Protein AF-A0A174QFP5-F1 (afdb_monomer)

Sequence (167 aa):
MKHHKTDDQLIEIKEFAMKLRDKQFWLYEAVVIICSAISMVILWANHLFHRLFLIYLGAAFCSLFFIGGIMAWKLYKGNQWWKLAGYMLLVTTVILVIVLFGFLWDWHDIGGRPANLPPDVGTYITNNELVGILILLWVIVAPILSCVISYITKLIIIYHVGEKARH

pLDDT: mean 78.66, std 10.54, range [42.66, 93.44]

Solvent-accessible surface area (backbone atoms only — not comparable to full-atom values): 9436 Å² total; per-residue (Å²): 120,71,65,63,58,53,54,52,52,50,49,52,52,50,52,53,54,48,58,52,51,51,53,52,49,57,50,45,52,50,50,50,52,51,53,38,49,50,51,50,49,54,56,62,71,63,65,86,52,83,46,70,69,54,52,57,47,53,50,51,54,38,52,42,48,49,56,18,39,56,53,23,53,74,72,48,88,75,90,55,39,72,57,48,18,49,38,24,42,51,45,29,48,53,53,48,50,52,51,39,61,72,71,49,44,59,91,80,71,81,82,81,71,81,91,78,72,59,90,86,58,70,90,85,73,52,50,55,57,47,48,52,53,52,51,54,53,41,69,60,50,42,59,55,51,25,46,50,54,25,46,51,48,49,53,52,52,53,50,56,53,55,52,64,73,76,109

Mean predicted aligned error: 10.24 Å

Structure (mmCIF, N/CA/C/O backbone):
data_AF-A0A174QFP5-F1
#
_entry.id   AF-A0A174QFP5-F1
#
loop_
_atom_site.group_PDB
_atom_site.id
_atom_site.type_symbol
_atom_site.label_atom_id
_atom_site.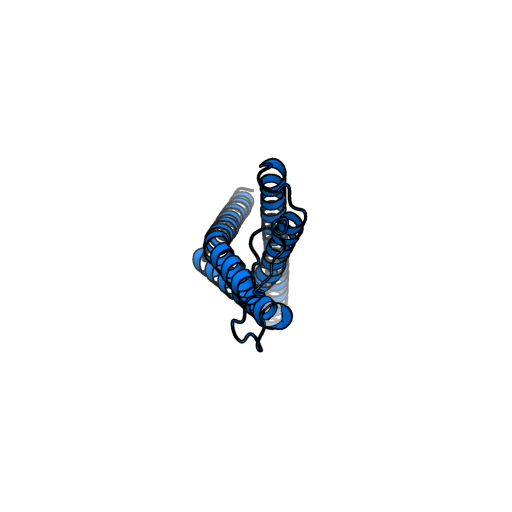label_alt_id
_atom_site.label_comp_id
_atom_site.label_asym_id
_atom_site.label_entity_id
_atom_site.label_seq_id
_atom_site.pdbx_PDB_ins_code
_atom_site.Cartn_x
_atom_site.Cartn_y
_atom_site.Cartn_z
_atom_site.occupancy
_atom_site.B_iso_or_equiv
_atom_site.auth_seq_id
_atom_site.auth_comp_id
_atom_site.auth_asym_id
_atom_site.auth_atom_id
_atom_site.pdbx_PDB_model_num
ATOM 1 N N . MET A 1 1 ? -48.391 8.367 17.068 1.00 58.12 1 MET A N 1
ATOM 2 C CA . MET A 1 1 ? -47.452 8.790 18.135 1.00 58.12 1 MET A CA 1
ATOM 3 C C . MET A 1 1 ? -46.316 7.789 18.401 1.00 58.12 1 MET A C 1
ATOM 5 O O . MET A 1 1 ? -45.219 8.230 18.698 1.00 58.12 1 MET A O 1
ATOM 9 N N . LYS A 1 2 ? -46.518 6.464 18.248 1.00 54.84 2 LYS A N 1
ATOM 10 C CA . LYS A 1 2 ? -45.443 5.454 18.403 1.00 54.84 2 LYS A CA 1
ATOM 11 C C . LYS A 1 2 ? -44.385 5.469 17.282 1.00 54.84 2 LYS A C 1
ATOM 13 O O . LYS A 1 2 ? -43.224 5.245 17.578 1.00 54.84 2 LYS A O 1
ATOM 18 N N . HIS A 1 3 ? -44.782 5.782 16.042 1.00 56.38 3 HIS A N 1
ATOM 19 C CA . HIS A 1 3 ? -43.893 5.786 14.866 1.00 56.38 3 HIS A CA 1
ATOM 20 C C . HIS A 1 3 ? -42.782 6.850 14.963 1.00 56.38 3 HIS A C 1
ATOM 22 O O . HIS A 1 3 ? -41.613 6.536 14.791 1.00 56.38 3 HIS A O 1
ATOM 28 N N . HIS A 1 4 ? -43.132 8.072 15.383 1.00 60.62 4 HIS A N 1
ATOM 29 C CA . HIS A 1 4 ? -42.191 9.197 15.478 1.00 60.62 4 HIS A CA 1
ATOM 30 C C . HIS A 1 4 ? -41.064 8.964 16.503 1.00 60.62 4 HIS A C 1
ATOM 32 O O . HIS A 1 4 ? -39.914 9.300 16.245 1.00 60.62 4 HIS A O 1
ATOM 38 N N . LYS A 1 5 ? -41.372 8.309 17.634 1.00 61.34 5 LYS A N 1
ATOM 39 C CA . LYS A 1 5 ? -40.382 7.991 18.677 1.00 61.34 5 LYS A CA 1
ATOM 40 C C . LYS A 1 5 ? -39.356 6.952 18.212 1.00 61.34 5 LYS A C 1
ATOM 42 O O . LYS A 1 5 ? -38.234 6.938 18.704 1.00 61.34 5 LYS A O 1
ATOM 47 N N . THR A 1 6 ? -39.734 6.063 17.295 1.00 70.44 6 THR A N 1
ATOM 48 C CA . THR A 1 6 ? -38.821 5.064 16.725 1.00 70.44 6 THR A CA 1
ATOM 49 C C . THR A 1 6 ? -37.881 5.697 15.702 1.00 70.44 6 THR A C 1
ATOM 51 O O . THR A 1 6 ? -36.709 5.333 15.663 1.00 70.44 6 THR A O 1
ATOM 54 N N . ASP A 1 7 ? -38.367 6.678 14.940 1.00 77.19 7 ASP A N 1
ATOM 55 C CA . ASP A 1 7 ? -37.573 7.410 13.951 1.00 77.19 7 ASP A CA 1
ATOM 56 C C . ASP A 1 7 ? -36.505 8.296 14.622 1.00 77.19 7 ASP A C 1
ATOM 58 O O . ASP A 1 7 ? -35.345 8.257 14.215 1.00 77.19 7 ASP A O 1
ATOM 62 N N . ASP A 1 8 ? -36.838 8.983 15.720 1.00 80.94 8 ASP A N 1
ATOM 63 C CA . ASP A 1 8 ? -35.875 9.807 16.472 1.00 80.94 8 ASP A CA 1
ATOM 64 C C . ASP A 1 8 ? -34.772 8.960 17.128 1.00 80.94 8 ASP A C 1
ATOM 66 O O . ASP A 1 8 ? -33.586 9.272 17.026 1.00 80.94 8 ASP A O 1
ATOM 70 N N . GLN A 1 9 ? -35.136 7.825 17.736 1.00 80.94 9 GLN A N 1
ATOM 71 C CA . GLN A 1 9 ? -34.161 6.884 18.304 1.00 80.94 9 GLN A CA 1
ATOM 72 C C . GLN A 1 9 ? -33.271 6.262 17.218 1.00 80.94 9 GLN A C 1
ATOM 74 O O . GLN A 1 9 ? -32.078 6.045 17.430 1.00 80.94 9 GLN A O 1
ATOM 79 N N . LEU A 1 10 ? -33.821 5.999 16.028 1.00 80.88 10 LEU A N 1
ATOM 80 C CA . LEU A 1 10 ? -33.048 5.515 14.887 1.00 80.88 10 LEU A CA 1
ATOM 81 C C . LEU A 1 10 ? -32.056 6.576 14.386 1.00 80.88 10 LEU A C 1
ATOM 83 O O . LEU A 1 10 ? -30.940 6.223 13.996 1.00 80.88 10 LEU A O 1
ATOM 87 N N . ILE A 1 11 ? -32.444 7.854 14.391 1.00 85.00 11 ILE A N 1
ATOM 88 C CA . ILE A 1 11 ? -31.575 8.978 14.021 1.00 85.00 11 ILE A CA 1
ATOM 89 C C . ILE A 1 11 ? -30.424 9.111 15.024 1.00 85.00 11 ILE A C 1
ATOM 91 O O . ILE A 1 11 ? -29.270 9.117 14.597 1.00 85.00 11 ILE A O 1
ATOM 95 N N . GLU A 1 12 ? -30.702 9.102 16.330 1.00 82.88 12 GLU A N 1
ATOM 96 C CA . GLU A 1 12 ? -29.665 9.169 17.372 1.00 82.88 12 GLU A CA 1
ATOM 97 C C . GLU A 1 12 ? -28.679 7.994 17.288 1.00 82.88 12 GLU A C 1
ATOM 99 O O . GLU A 1 12 ? -27.462 8.188 17.343 1.00 82.88 12 GLU A O 1
ATOM 104 N N . ILE A 1 13 ? -29.176 6.768 17.078 1.00 81.19 13 ILE A N 1
ATOM 105 C CA . ILE A 1 13 ? -28.326 5.579 16.910 1.00 81.19 13 ILE A CA 1
ATOM 106 C C . ILE A 1 13 ? -27.445 5.712 15.663 1.00 81.19 13 ILE A C 1
ATOM 108 O O . ILE A 1 13 ? -26.255 5.385 15.706 1.00 81.19 13 ILE A O 1
ATOM 112 N N . LYS A 1 14 ? -27.999 6.198 14.545 1.00 83.50 14 LYS A N 1
ATOM 113 C CA . LYS A 1 14 ? -27.234 6.427 13.311 1.00 83.50 14 LYS A CA 1
ATOM 114 C C . LYS A 1 14 ? -26.169 7.499 13.499 1.00 83.50 14 LYS A C 1
ATOM 116 O O . LYS A 1 14 ? -25.045 7.305 13.039 1.00 83.50 14 LYS A O 1
ATOM 121 N N . GLU A 1 15 ? -26.492 8.592 14.180 1.00 82.69 15 GLU A N 1
ATOM 122 C CA . GLU A 1 15 ? -25.552 9.677 14.454 1.00 82.69 15 GLU A CA 1
ATOM 123 C C . GLU A 1 15 ? -24.414 9.209 15.371 1.00 82.69 15 GLU A C 1
ATOM 125 O O . GLU A 1 15 ? -23.236 9.456 15.096 1.00 82.69 15 GLU A O 1
ATOM 130 N N . PHE A 1 16 ? -24.739 8.448 16.417 1.00 78.31 16 PHE A N 1
ATOM 131 C CA . PHE A 1 16 ? -23.744 7.871 17.315 1.00 78.31 16 PHE A CA 1
ATOM 132 C C . PHE A 1 16 ? -22.841 6.861 16.594 1.00 78.31 16 PHE A C 1
ATOM 134 O O . PHE A 1 16 ? -21.618 6.889 16.756 1.00 78.31 16 PHE A O 1
ATOM 141 N N . ALA A 1 17 ? -23.418 6.003 15.746 1.00 73.44 17 ALA A N 1
ATOM 142 C CA . ALA A 1 17 ? -22.669 5.054 14.926 1.00 73.44 17 ALA A CA 1
ATOM 143 C C . ALA A 1 17 ? -21.754 5.754 13.906 1.00 73.44 17 ALA A C 1
ATOM 145 O O . ALA A 1 17 ? -20.645 5.282 13.648 1.00 73.44 17 ALA A O 1
ATOM 146 N N . MET A 1 18 ? -22.196 6.882 13.343 1.00 78.88 18 MET A N 1
ATOM 147 C CA . MET A 1 18 ? -21.402 7.702 12.426 1.00 78.88 18 MET A CA 1
ATOM 148 C C . MET A 1 18 ? -20.206 8.329 13.152 1.00 78.88 18 MET A C 1
ATOM 150 O O . MET A 1 18 ? -19.068 8.122 12.738 1.00 78.88 18 MET A O 1
ATOM 154 N N . LYS A 1 19 ? -20.440 8.955 14.313 1.00 74.12 19 LYS A N 1
ATOM 155 C CA . LYS A 1 19 ? -19.380 9.514 15.171 1.00 74.12 19 LYS A CA 1
ATOM 156 C C . LYS A 1 19 ? -18.350 8.465 15.605 1.00 74.12 19 LYS A C 1
ATOM 158 O O . LYS A 1 19 ? -17.162 8.773 15.698 1.00 74.12 19 LYS A O 1
ATOM 163 N N . LEU A 1 20 ? -18.778 7.229 15.882 1.00 73.94 20 LEU A N 1
ATOM 164 C CA . LEU A 1 20 ? -17.861 6.144 16.252 1.00 73.94 20 LEU A CA 1
ATOM 165 C C . LEU A 1 20 ? -16.982 5.708 15.072 1.00 73.94 20 LEU A C 1
ATOM 167 O O . LEU A 1 20 ? -15.779 5.508 15.243 1.00 73.94 20 LEU A O 1
ATOM 171 N N . ARG A 1 21 ? -17.580 5.582 13.881 1.00 72.31 21 ARG A N 1
ATOM 172 C CA . ARG A 1 21 ? -16.875 5.194 12.653 1.00 72.31 21 ARG A CA 1
ATOM 173 C C . ARG A 1 21 ? -15.844 6.240 12.243 1.00 72.31 21 ARG A C 1
ATOM 175 O O . ARG A 1 21 ? -14.735 5.865 11.877 1.00 72.31 21 ARG A O 1
ATOM 182 N N . ASP A 1 22 ? -16.182 7.521 12.358 1.00 76.56 22 ASP A N 1
ATOM 183 C CA . ASP A 1 22 ? -15.253 8.610 12.055 1.00 76.56 22 ASP A CA 1
ATOM 184 C C . ASP A 1 22 ? -14.0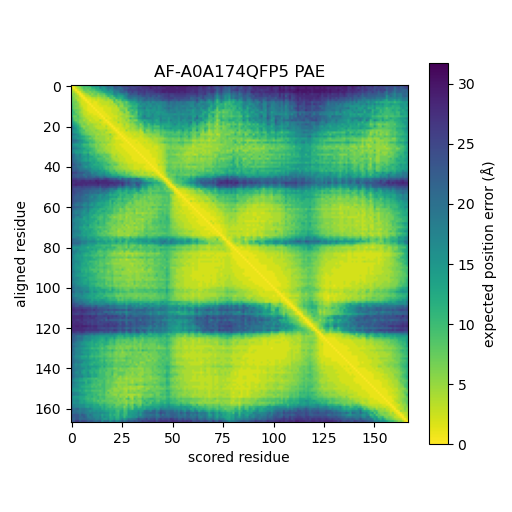37 8.564 12.982 1.00 76.56 22 ASP A C 1
ATOM 186 O O . ASP A 1 22 ? -12.904 8.624 12.513 1.00 76.56 22 ASP A O 1
ATOM 190 N N . LYS A 1 23 ? -14.229 8.344 14.290 1.00 75.88 23 LYS A N 1
ATOM 191 C CA . LYS A 1 23 ? -13.099 8.184 15.224 1.00 75.88 23 LYS A CA 1
ATOM 192 C C . LYS A 1 23 ? -12.196 7.000 14.869 1.00 75.88 23 LYS A C 1
ATOM 194 O O . LYS A 1 23 ? -10.978 7.124 14.953 1.00 75.88 23 LYS A O 1
ATOM 199 N N . GLN A 1 24 ? -12.770 5.863 14.472 1.00 77.81 24 GLN A N 1
ATOM 200 C CA . GLN A 1 24 ? -11.990 4.697 14.040 1.00 77.81 24 GLN A CA 1
ATOM 201 C C . GLN A 1 24 ? -11.231 4.959 12.733 1.00 77.81 24 GLN A C 1
ATOM 203 O O . GLN A 1 24 ? -10.106 4.490 12.587 1.00 77.81 24 GLN A O 1
ATOM 208 N N . PHE A 1 25 ? -11.822 5.725 11.811 1.00 77.94 25 PHE A N 1
ATOM 209 C CA . PHE A 1 25 ? -11.169 6.151 10.575 1.00 77.94 25 PHE A CA 1
ATOM 210 C C . PHE A 1 25 ? -9.950 7.037 10.858 1.00 77.94 25 PHE A C 1
ATOM 212 O O . PHE A 1 25 ? -8.854 6.706 10.413 1.00 77.94 25 PHE A O 1
ATOM 219 N N . TRP A 1 26 ? -10.115 8.086 11.671 1.00 78.50 26 TRP A N 1
ATOM 220 C CA . TRP A 1 26 ? -9.014 8.968 12.080 1.00 78.50 26 TRP A CA 1
ATOM 221 C C . TRP A 1 26 ? -7.884 8.206 12.784 1.00 78.50 26 TRP A C 1
ATOM 223 O O . TRP A 1 26 ? -6.705 8.466 12.550 1.00 78.50 26 TRP A O 1
ATOM 233 N N . LEU A 1 27 ? -8.234 7.229 13.624 1.00 78.44 27 LEU A N 1
ATOM 234 C CA . LEU A 1 27 ? -7.266 6.378 14.311 1.00 78.44 27 LEU A CA 1
ATOM 235 C C . LEU A 1 27 ? -6.480 5.491 13.336 1.00 78.44 27 LEU A C 1
ATOM 237 O O . LEU A 1 27 ? -5.262 5.373 13.444 1.00 78.44 27 LEU A O 1
ATOM 241 N N . TYR A 1 28 ? -7.176 4.859 12.390 1.00 78.44 28 TYR A N 1
ATOM 242 C CA . TYR A 1 28 ? -6.555 4.036 11.358 1.00 78.44 28 TYR A CA 1
ATOM 243 C C . TYR A 1 28 ? -5.599 4.860 10.487 1.00 78.44 28 TYR A C 1
ATOM 245 O O . TYR A 1 28 ? -4.456 4.459 10.276 1.00 78.44 28 TYR A O 1
ATOM 253 N N . GLU A 1 29 ? -6.040 6.037 10.047 1.00 80.00 29 GLU A N 1
ATOM 254 C CA . GLU A 1 29 ? -5.232 6.969 9.265 1.00 80.00 29 GLU A CA 1
ATOM 255 C C . GLU A 1 29 ? -3.959 7.386 10.017 1.00 80.00 29 GLU A C 1
ATOM 257 O O . GLU A 1 29 ? -2.862 7.305 9.462 1.00 80.00 29 GLU A O 1
ATOM 262 N N . ALA A 1 30 ? -4.072 7.722 11.307 1.00 84.12 30 ALA A N 1
ATOM 263 C CA . ALA A 1 30 ? -2.920 8.046 12.145 1.00 84.12 30 ALA A CA 1
ATOM 264 C C . ALA A 1 30 ? -1.916 6.882 12.245 1.00 84.12 30 ALA A C 1
ATOM 266 O O . ALA A 1 30 ? -0.709 7.106 12.151 1.00 84.12 30 ALA A O 1
ATOM 267 N N . VAL A 1 31 ? -2.388 5.636 12.383 1.00 83.19 31 VAL A N 1
ATOM 268 C CA . VAL A 1 31 ? -1.514 4.446 12.419 1.00 83.19 31 VAL A CA 1
ATOM 269 C C . VAL A 1 31 ? -0.755 4.284 11.107 1.00 83.19 31 VAL A C 1
ATOM 271 O O . VAL A 1 31 ? 0.449 4.035 11.139 1.00 83.19 31 VAL A O 1
ATOM 274 N N . VAL A 1 32 ? -1.426 4.446 9.963 1.00 81.00 32 VAL A N 1
ATOM 275 C CA . VAL A 1 32 ? -0.774 4.349 8.649 1.00 81.00 32 VAL A CA 1
ATOM 276 C C . VAL A 1 32 ? 0.289 5.438 8.504 1.00 81.00 32 VAL A C 1
ATOM 278 O O . VAL A 1 32 ? 1.415 5.122 8.130 1.00 81.00 32 VAL A O 1
ATOM 281 N N . ILE A 1 33 ? -0.015 6.686 8.881 1.00 81.56 33 ILE A N 1
ATOM 282 C CA . ILE A 1 33 ? 0.944 7.803 8.832 1.00 81.56 33 ILE A CA 1
ATOM 283 C C . ILE A 1 33 ? 2.163 7.523 9.715 1.00 81.56 33 ILE A C 1
ATOM 285 O O . ILE A 1 33 ? 3.294 7.687 9.260 1.00 81.56 33 ILE A O 1
ATOM 289 N N . ILE A 1 34 ? 1.956 7.065 10.953 1.00 84.75 34 ILE A N 1
ATOM 290 C CA . ILE A 1 34 ? 3.049 6.742 11.878 1.00 84.75 34 ILE A CA 1
ATOM 291 C C . ILE A 1 34 ? 3.893 5.587 11.327 1.00 84.75 34 ILE A C 1
ATOM 293 O O . ILE A 1 34 ? 5.118 5.690 11.300 1.00 84.75 34 ILE A O 1
ATOM 297 N N . CYS A 1 35 ? 3.268 4.513 10.832 1.00 78.25 35 CYS A N 1
ATOM 298 C CA . CYS A 1 35 ? 3.984 3.391 10.220 1.00 78.25 35 CYS A CA 1
ATOM 299 C C . CYS A 1 35 ? 4.802 3.827 8.999 1.00 78.25 35 CYS A C 1
ATOM 301 O O . CYS A 1 35 ? 5.959 3.423 8.867 1.00 78.25 35 CYS A O 1
ATOM 303 N N . SER A 1 36 ? 4.244 4.666 8.125 1.00 74.56 36 SER A N 1
ATOM 304 C CA . SER A 1 36 ? 4.951 5.217 6.966 1.00 74.56 36 SER A CA 1
ATOM 305 C C . SER A 1 36 ? 6.107 6.128 7.383 1.00 74.56 36 SER A C 1
ATOM 307 O O . SER A 1 36 ? 7.208 5.996 6.854 1.00 74.56 36 SER A O 1
ATOM 309 N N . ALA A 1 37 ? 5.901 7.003 8.371 1.00 79.62 37 ALA A N 1
ATOM 310 C CA . ALA A 1 37 ? 6.940 7.894 8.881 1.00 79.62 37 ALA A CA 1
ATOM 311 C C . ALA A 1 37 ? 8.100 7.111 9.513 1.00 79.62 37 ALA A C 1
ATOM 313 O O . ALA A 1 37 ? 9.257 7.364 9.186 1.00 79.62 37 ALA A O 1
ATOM 314 N N . ILE A 1 38 ? 7.803 6.113 10.354 1.00 80.19 38 ILE A N 1
ATOM 315 C CA . ILE A 1 38 ? 8.815 5.226 10.948 1.00 80.19 38 ILE A CA 1
ATOM 316 C C . ILE A 1 38 ? 9.578 4.480 9.853 1.00 80.19 38 ILE A C 1
ATOM 318 O O . ILE A 1 38 ? 10.806 4.448 9.883 1.00 80.19 38 ILE A O 1
ATOM 322 N N . SER A 1 39 ? 8.873 3.922 8.866 1.00 72.38 39 SER A N 1
ATOM 323 C CA . SER A 1 39 ? 9.507 3.222 7.740 1.00 72.38 39 SER A CA 1
ATOM 324 C C . SER A 1 39 ? 10.471 4.145 6.989 1.00 72.38 39 SER A C 1
ATOM 326 O O . SER A 1 39 ? 11.591 3.748 6.676 1.00 72.38 39 SER A O 1
ATOM 328 N N . MET A 1 40 ? 10.077 5.403 6.774 1.00 71.56 40 MET A N 1
ATOM 329 C CA . MET A 1 40 ? 10.906 6.413 6.119 1.00 71.56 40 MET A CA 1
ATOM 330 C C . MET A 1 40 ? 12.136 6.802 6.954 1.00 71.56 40 MET A C 1
ATOM 332 O O . MET A 1 40 ? 13.231 6.920 6.408 1.00 71.56 40 MET A O 1
ATOM 336 N N . VAL A 1 41 ? 11.994 6.932 8.277 1.00 74.00 41 VAL A N 1
ATOM 337 C CA . VAL A 1 41 ? 13.115 7.222 9.190 1.00 74.00 41 VAL A CA 1
ATOM 338 C C . VAL A 1 41 ? 14.096 6.051 9.262 1.00 74.00 41 VAL A C 1
ATOM 340 O O . VAL A 1 41 ? 15.302 6.274 9.209 1.00 74.00 41 VAL A O 1
ATOM 343 N N . ILE A 1 42 ? 13.610 4.807 9.331 1.00 69.88 42 ILE A N 1
ATOM 344 C CA . ILE A 1 42 ? 14.462 3.605 9.323 1.00 69.88 42 ILE A CA 1
ATOM 345 C C . ILE A 1 42 ? 15.251 3.514 8.011 1.00 69.88 42 ILE A C 1
ATOM 347 O O . ILE A 1 42 ? 16.446 3.214 8.028 1.00 69.88 42 ILE A O 1
ATOM 351 N N . LEU A 1 43 ? 14.601 3.800 6.878 1.00 65.62 43 LEU A N 1
ATOM 352 C CA . LEU A 1 43 ? 15.254 3.844 5.568 1.00 65.62 43 LEU A CA 1
ATOM 353 C C . LEU A 1 43 ? 16.343 4.924 5.508 1.00 65.62 43 LEU A C 1
ATOM 355 O O . LEU A 1 43 ? 17.405 4.684 4.936 1.00 65.62 43 LEU A O 1
ATOM 359 N N . TRP A 1 44 ? 16.106 6.082 6.129 1.00 64.38 44 TRP A N 1
ATOM 360 C CA . TRP A 1 44 ? 17.066 7.185 6.192 1.00 64.38 44 TRP A CA 1
ATOM 361 C C . TRP A 1 44 ? 18.257 6.891 7.122 1.00 64.38 44 TRP A C 1
ATOM 363 O O . TRP A 1 44 ? 19.404 7.130 6.753 1.00 64.38 44 TRP A O 1
ATOM 373 N N . ALA A 1 45 ? 18.005 6.319 8.304 1.00 65.00 45 ALA A N 1
ATOM 374 C CA . ALA A 1 45 ? 19.018 6.082 9.334 1.00 65.00 45 ALA A CA 1
ATOM 375 C C . ALA A 1 45 ? 20.014 4.961 8.988 1.00 65.00 45 ALA A C 1
ATOM 377 O O . ALA A 1 45 ? 21.149 4.984 9.457 1.00 65.00 45 ALA A O 1
ATOM 378 N N . ASN A 1 46 ? 19.621 3.981 8.169 1.00 61.25 46 ASN A N 1
ATOM 379 C CA . ASN A 1 46 ? 20.452 2.800 7.927 1.00 61.25 46 ASN A CA 1
ATOM 380 C C . ASN A 1 46 ? 21.680 3.028 7.027 1.00 61.25 46 ASN A C 1
ATOM 382 O O . ASN A 1 46 ? 22.425 2.075 6.828 1.00 61.25 46 ASN A O 1
ATOM 386 N N . HIS A 1 47 ? 21.918 4.232 6.481 1.00 54.25 47 HIS A N 1
ATOM 387 C CA . HIS A 1 47 ? 23.055 4.607 5.603 1.00 54.25 47 HIS A CA 1
ATOM 388 C C . HIS A 1 47 ? 23.296 3.726 4.349 1.00 54.25 47 HIS A C 1
ATOM 390 O O . HIS A 1 47 ? 24.010 4.143 3.437 1.00 54.25 47 HIS A O 1
ATOM 396 N N . LEU A 1 48 ? 22.641 2.562 4.237 1.00 47.56 48 LEU A N 1
ATOM 397 C CA . LEU A 1 48 ? 22.637 1.626 3.110 1.00 47.56 48 LEU A CA 1
ATOM 398 C C . LEU A 1 48 ? 22.076 2.258 1.824 1.00 47.56 48 LEU A C 1
ATOM 400 O O . LEU A 1 48 ? 22.218 1.697 0.742 1.00 47.56 48 LEU A O 1
ATOM 404 N N . PHE A 1 49 ? 21.445 3.429 1.938 1.00 51.91 49 PHE A N 1
ATOM 405 C CA . PHE A 1 49 ? 20.627 4.067 0.912 1.00 51.91 49 PHE A CA 1
ATOM 406 C C . PHE A 1 49 ? 21.140 5.458 0.510 1.00 51.91 49 PHE A C 1
ATOM 408 O O . PHE A 1 49 ? 20.361 6.369 0.254 1.00 51.91 49 PHE A O 1
ATOM 415 N N . HIS A 1 50 ? 22.457 5.634 0.387 1.00 50.81 50 HIS A N 1
ATOM 416 C CA . HIS A 1 50 ? 23.085 6.890 -0.066 1.00 50.81 50 HIS A CA 1
ATOM 417 C C . HIS A 1 50 ? 22.683 7.341 -1.494 1.00 50.81 50 HIS A C 1
ATOM 419 O O . HIS A 1 50 ? 23.112 8.394 -1.964 1.00 50.81 50 HIS A O 1
ATOM 425 N N . ARG A 1 51 ? 21.869 6.554 -2.215 1.00 59.06 51 ARG A N 1
ATOM 426 C CA . ARG A 1 51 ? 21.338 6.893 -3.540 1.00 59.06 51 ARG A CA 1
ATOM 427 C C . ARG A 1 51 ? 19.983 7.577 -3.410 1.00 59.06 51 ARG A C 1
ATOM 429 O O . ARG A 1 51 ? 18.999 6.942 -3.045 1.00 59.06 51 ARG A O 1
ATOM 436 N N . LEU A 1 52 ? 19.930 8.833 -3.849 1.00 60.44 52 LEU A N 1
ATOM 437 C CA . LEU A 1 52 ? 18.724 9.651 -4.024 1.00 60.44 52 LEU A CA 1
ATOM 438 C C . LEU A 1 52 ? 17.533 8.866 -4.626 1.00 60.44 52 LEU A C 1
ATOM 440 O O . LEU A 1 52 ? 16.400 9.013 -4.179 1.00 60.44 52 LEU A O 1
ATOM 444 N N . PHE A 1 53 ? 17.806 7.961 -5.572 1.00 64.25 53 PHE A N 1
ATOM 445 C CA . PHE A 1 53 ? 16.825 7.064 -6.196 1.00 64.25 53 PHE A CA 1
ATOM 446 C C . PHE A 1 53 ? 16.012 6.221 -5.195 1.00 64.25 53 PHE A C 1
ATOM 448 O O . PHE A 1 53 ? 14.803 6.074 -5.348 1.00 64.25 53 PHE A O 1
ATOM 455 N N . LEU A 1 54 ? 16.646 5.694 -4.146 1.00 65.19 54 LEU A N 1
ATOM 456 C CA . LEU A 1 54 ? 15.994 4.801 -3.183 1.00 65.19 54 LEU A CA 1
ATOM 457 C C . LEU A 1 54 ? 15.155 5.562 -2.147 1.00 65.19 54 LEU A C 1
ATOM 459 O O . LEU A 1 54 ? 14.179 5.014 -1.643 1.00 65.19 54 LEU A O 1
ATOM 463 N N . ILE A 1 55 ? 15.470 6.835 -1.886 1.00 67.38 55 ILE A N 1
ATOM 464 C CA . ILE A 1 55 ? 14.640 7.722 -1.054 1.00 67.38 55 ILE A CA 1
ATOM 465 C C . ILE A 1 55 ? 13.321 8.022 -1.769 1.00 67.38 55 ILE A C 1
ATOM 467 O O . ILE A 1 55 ? 12.252 7.865 -1.179 1.00 67.38 55 ILE A O 1
ATOM 471 N N . TYR A 1 56 ? 13.385 8.388 -3.054 1.00 69.94 56 TYR A N 1
ATOM 472 C CA . TYR A 1 56 ? 12.184 8.585 -3.870 1.00 69.94 56 TYR A CA 1
ATOM 473 C C . TYR A 1 56 ? 11.354 7.306 -3.971 1.00 69.94 56 TYR A C 1
ATOM 475 O O . TYR A 1 56 ? 10.127 7.362 -3.896 1.00 69.94 56 TYR A O 1
ATOM 483 N N . LEU A 1 57 ? 12.017 6.151 -4.064 1.00 73.31 57 LEU A N 1
ATOM 484 C CA . LEU A 1 57 ? 11.344 4.861 -4.065 1.00 73.31 57 LEU A CA 1
ATOM 485 C C . LEU A 1 57 ? 10.632 4.584 -2.734 1.00 73.31 57 LEU A C 1
ATOM 487 O O . LEU A 1 57 ? 9.446 4.275 -2.729 1.00 73.31 57 LEU A O 1
ATOM 491 N N . GLY A 1 58 ? 11.314 4.757 -1.601 1.00 71.31 58 GLY A N 1
ATOM 492 C CA . GLY A 1 58 ? 10.716 4.585 -0.275 1.00 71.31 58 GLY A CA 1
ATOM 493 C C . GLY A 1 58 ? 9.517 5.508 -0.046 1.00 71.31 58 GLY A C 1
ATOM 494 O O . GLY A 1 58 ? 8.477 5.060 0.442 1.00 71.31 58 GLY A O 1
ATOM 495 N N . ALA A 1 59 ? 9.626 6.770 -0.469 1.00 74.38 59 ALA A N 1
ATOM 496 C CA . ALA A 1 59 ? 8.527 7.728 -0.418 1.00 74.38 59 ALA A CA 1
ATOM 497 C C . ALA A 1 59 ? 7.336 7.271 -1.277 1.00 74.38 59 ALA A C 1
ATOM 499 O O . ALA A 1 59 ? 6.213 7.228 -0.777 1.00 74.38 59 ALA A O 1
ATOM 500 N N . ALA A 1 60 ? 7.573 6.842 -2.522 1.00 78.75 60 ALA A N 1
ATOM 501 C CA . ALA A 1 60 ? 6.523 6.340 -3.409 1.00 78.75 60 ALA A CA 1
ATOM 502 C C . ALA A 1 60 ? 5.812 5.104 -2.829 1.00 78.75 60 ALA A C 1
AT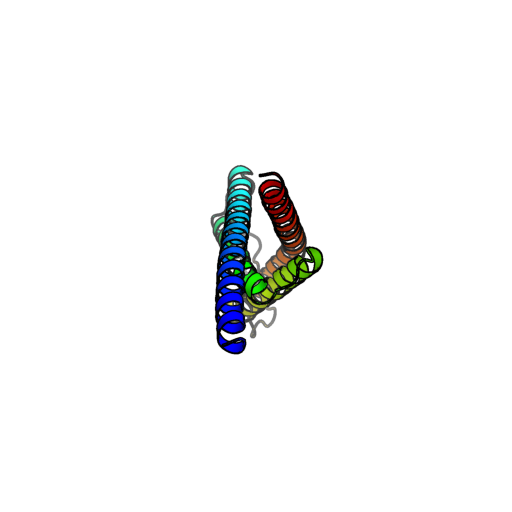OM 504 O O . ALA A 1 60 ? 4.582 5.038 -2.836 1.00 78.75 60 ALA A O 1
ATOM 505 N N . PHE A 1 61 ? 6.563 4.157 -2.256 1.00 80.06 61 PHE A N 1
ATOM 506 C CA . PHE A 1 61 ? 6.000 2.979 -1.587 1.00 80.06 61 PHE A CA 1
ATOM 507 C C . PHE A 1 61 ? 5.148 3.370 -0.369 1.00 80.06 61 PHE A C 1
ATOM 509 O O . PHE A 1 61 ? 4.061 2.824 -0.179 1.00 80.06 61 PHE A O 1
ATOM 516 N N . CYS A 1 62 ? 5.586 4.350 0.429 1.00 79.62 62 CYS A N 1
ATOM 517 C CA . CYS A 1 62 ? 4.802 4.857 1.558 1.00 79.62 62 CYS A CA 1
ATOM 518 C C . CYS A 1 62 ? 3.498 5.527 1.101 1.00 79.62 62 CYS A C 1
ATOM 520 O O . CYS A 1 62 ? 2.440 5.264 1.673 1.00 79.62 62 CYS A O 1
ATOM 522 N N . SER A 1 63 ? 3.546 6.351 0.051 1.00 82.19 63 SER A N 1
ATOM 523 C CA . SER A 1 63 ? 2.360 7.004 -0.513 1.00 82.19 63 SER A CA 1
ATOM 524 C C . SER A 1 63 ? 1.357 5.993 -1.075 1.00 82.19 63 SER A C 1
ATOM 526 O O . SER A 1 63 ? 0.153 6.140 -0.860 1.00 82.19 63 SER A O 1
ATOM 528 N N . LEU A 1 64 ? 1.840 4.937 -1.738 1.00 85.06 64 LEU A N 1
ATOM 529 C CA . LEU A 1 64 ? 1.004 3.832 -2.217 1.00 85.06 64 LEU A CA 1
ATOM 530 C C . LEU A 1 64 ? 0.266 3.147 -1.064 1.00 85.06 64 LEU A C 1
ATOM 532 O O . LEU A 1 64 ? -0.939 2.912 -1.157 1.00 85.06 64 LEU A O 1
ATOM 536 N N . PHE A 1 65 ? 0.968 2.876 0.038 1.00 82.88 65 PHE A N 1
ATOM 537 C CA . PHE A 1 65 ? 0.370 2.301 1.241 1.00 82.88 65 PHE A CA 1
ATOM 538 C C . PHE A 1 65 ? -0.663 3.221 1.891 1.00 82.88 65 PHE A C 1
ATOM 540 O O . PHE A 1 65 ? -1.703 2.742 2.339 1.00 82.88 65 PHE A O 1
ATOM 547 N N . PHE A 1 66 ? -0.418 4.530 1.898 1.00 82.62 66 PHE A N 1
ATOM 548 C CA . PHE A 1 66 ? -1.361 5.509 2.429 1.00 82.62 66 PHE A CA 1
ATOM 549 C C . PHE A 1 66 ? -2.668 5.535 1.626 1.00 82.62 66 PHE A C 1
ATOM 551 O O . PHE A 1 66 ? -3.751 5.326 2.177 1.00 82.62 66 PHE A O 1
ATOM 558 N N . ILE A 1 67 ? -2.572 5.700 0.304 1.00 86.06 67 ILE A N 1
ATOM 559 C CA . ILE A 1 67 ? -3.739 5.758 -0.587 1.00 86.06 67 ILE A CA 1
ATOM 560 C C . ILE A 1 67 ? -4.490 4.421 -0.578 1.00 86.06 67 ILE A C 1
ATOM 562 O O . ILE A 1 67 ? -5.712 4.385 -0.404 1.00 86.06 67 ILE A O 1
ATOM 566 N N . GLY A 1 68 ? -3.764 3.310 -0.723 1.00 85.19 68 GLY A N 1
ATOM 567 C CA . GLY A 1 68 ? -4.371 1.985 -0.727 1.00 85.19 68 GLY A CA 1
ATOM 568 C C . GLY A 1 68 ? -4.958 1.594 0.629 1.00 85.19 68 GLY A C 1
ATOM 569 O O . GLY A 1 68 ? -5.991 0.929 0.665 1.00 85.19 68 GLY A O 1
ATOM 570 N N . GLY A 1 69 ? -4.384 2.073 1.736 1.00 83.31 69 GLY A N 1
ATOM 571 C CA . GLY A 1 69 ? -4.936 1.922 3.080 1.00 83.31 69 GLY A CA 1
ATOM 572 C C . GLY A 1 69 ? -6.288 2.615 3.245 1.00 83.31 69 GLY A C 1
ATOM 573 O O . GLY A 1 69 ? -7.263 1.984 3.658 1.00 83.31 69 GLY A O 1
ATOM 574 N N . ILE A 1 70 ? -6.397 3.884 2.835 1.00 83.94 70 ILE A N 1
ATOM 575 C CA . ILE A 1 70 ? -7.667 4.635 2.863 1.00 83.94 70 ILE A CA 1
ATOM 576 C C . ILE A 1 70 ? -8.744 3.911 2.045 1.00 83.94 70 ILE A C 1
ATOM 578 O O . ILE A 1 70 ? -9.883 3.747 2.495 1.00 83.94 70 ILE A O 1
ATOM 582 N N . MET A 1 71 ? -8.390 3.454 0.842 1.00 84.88 71 MET A N 1
ATOM 583 C CA . MET A 1 71 ? -9.302 2.704 -0.021 1.00 84.88 71 MET A CA 1
ATOM 584 C C . MET A 1 71 ? -9.707 1.361 0.602 1.00 84.88 71 MET A C 1
ATOM 586 O O . MET A 1 71 ? -10.894 1.030 0.615 1.00 84.88 71 MET A O 1
ATOM 590 N N . ALA A 1 72 ? -8.760 0.615 1.172 1.00 85.88 72 ALA A N 1
ATOM 591 C CA . ALA A 1 72 ? -9.026 -0.654 1.842 1.00 85.88 72 ALA A CA 1
ATOM 592 C C . ALA A 1 72 ? -9.961 -0.486 3.044 1.00 85.88 72 ALA A C 1
ATOM 594 O O . ALA A 1 72 ? -10.873 -1.291 3.214 1.00 85.88 72 ALA A O 1
ATOM 595 N N . TRP A 1 73 ? -9.807 0.584 3.827 1.00 81.88 73 TRP A N 1
ATOM 596 C CA . TRP A 1 73 ? -10.713 0.893 4.933 1.00 81.88 73 TRP A CA 1
ATOM 597 C C . TRP A 1 73 ? -12.126 1.249 4.457 1.00 81.88 73 TRP A C 1
ATOM 599 O O . TRP A 1 73 ? -13.112 0.812 5.045 1.00 81.88 73 TRP A O 1
ATOM 609 N N . LYS A 1 74 ? -12.260 1.998 3.353 1.00 82.75 74 LYS A N 1
ATOM 610 C CA . LYS A 1 74 ? -13.579 2.290 2.762 1.00 82.75 74 LYS A CA 1
ATOM 611 C C . LYS A 1 74 ? -14.280 1.034 2.241 1.00 82.75 74 LYS A C 1
ATOM 613 O O . LYS A 1 74 ? -15.506 0.935 2.338 1.00 82.75 74 LYS A O 1
ATOM 618 N N . LEU A 1 75 ? -13.517 0.089 1.696 1.00 83.62 75 LEU A N 1
ATOM 619 C CA . LEU A 1 75 ? -14.033 -1.190 1.207 1.00 83.62 75 LEU A CA 1
ATOM 620 C C . LEU A 1 75 ? -14.359 -2.153 2.356 1.00 83.62 75 LEU A C 1
ATOM 622 O O . LEU A 1 75 ? -15.344 -2.891 2.293 1.00 83.62 75 LEU A O 1
ATOM 626 N N . TYR A 1 76 ? -13.566 -2.132 3.425 1.00 80.75 76 TYR A N 1
ATOM 627 C CA . TYR A 1 76 ? -13.678 -3.082 4.517 1.00 80.75 76 TYR A CA 1
ATOM 628 C C . TYR A 1 76 ? -14.509 -2.554 5.693 1.00 80.75 76 TYR A C 1
ATOM 630 O O . TYR A 1 76 ? -14.060 -1.737 6.487 1.00 80.75 76 TYR A O 1
ATOM 638 N N . LYS A 1 77 ? -15.718 -3.102 5.867 1.00 71.69 77 LYS A N 1
ATOM 639 C CA . LYS A 1 77 ? -16.620 -2.786 6.998 1.00 71.69 77 LYS A CA 1
ATOM 640 C C . LYS A 1 77 ? -16.632 -3.848 8.109 1.00 71.69 77 LYS A C 1
ATOM 642 O O . LYS A 1 77 ? -17.508 -3.827 8.969 1.00 71.69 77 LYS A O 1
ATOM 647 N N . GLY A 1 78 ? -15.725 -4.825 8.057 1.00 73.62 78 GLY A N 1
ATOM 648 C CA . GLY A 1 78 ? -15.665 -5.922 9.028 1.00 73.62 78 GLY A CA 1
ATOM 649 C C . GLY A 1 78 ? -14.788 -5.612 10.247 1.00 73.62 78 GLY A C 1
ATOM 650 O O . GLY A 1 78 ? -14.090 -4.609 10.291 1.00 73.62 78 GLY A O 1
ATOM 651 N N . ASN A 1 79 ? -14.783 -6.515 11.232 1.00 71.75 79 ASN A N 1
ATOM 652 C CA . ASN A 1 79 ? -13.967 -6.397 12.458 1.00 71.75 79 ASN A CA 1
ATOM 653 C C . ASN A 1 79 ? -12.775 -7.387 12.515 1.00 71.75 79 ASN A C 1
ATOM 655 O O . ASN A 1 79 ? -12.057 -7.504 13.505 1.00 71.75 79 ASN A O 1
ATOM 659 N N . GLN A 1 80 ? -12.568 -8.176 11.463 1.00 82.88 80 GLN A N 1
ATOM 660 C CA . GLN A 1 80 ? -11.483 -9.157 11.368 1.00 82.88 80 GLN A CA 1
ATOM 661 C C . GLN A 1 80 ? -10.201 -8.529 10.792 1.00 82.88 80 GLN A C 1
ATOM 663 O O . GLN A 1 80 ? -10.189 -8.075 9.651 1.00 82.88 80 GLN A O 1
ATOM 668 N N . TRP A 1 81 ? -9.110 -8.541 11.560 1.00 82.75 81 TRP A N 1
ATOM 669 C CA . TRP A 1 81 ? -7.826 -7.937 11.165 1.00 82.75 8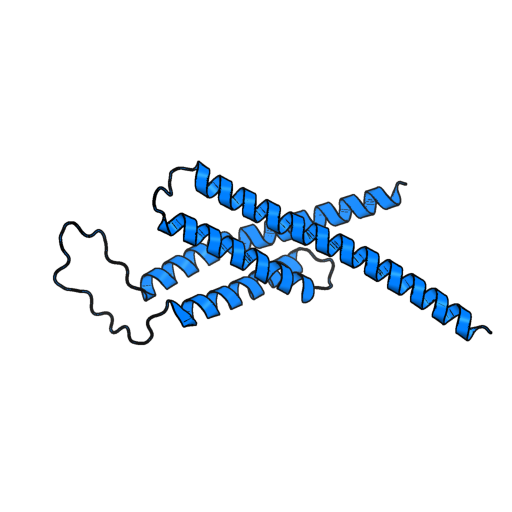1 TRP A CA 1
ATOM 670 C C . TRP A 1 81 ? -7.179 -8.593 9.937 1.00 82.75 81 TRP A C 1
ATOM 672 O O . TRP A 1 81 ? -6.661 -7.897 9.074 1.00 82.75 81 TRP A O 1
ATOM 682 N N . TRP A 1 82 ? -7.251 -9.920 9.815 1.00 84.56 82 TRP A N 1
ATOM 683 C CA . TRP A 1 82 ? -6.650 -10.651 8.693 1.00 84.56 82 TRP A CA 1
ATOM 684 C C . TRP A 1 82 ? -7.338 -10.338 7.357 1.00 84.56 82 TRP A C 1
ATOM 686 O O . TRP A 1 82 ? -6.680 -10.263 6.324 1.00 84.56 82 TRP A O 1
ATOM 696 N N . LYS A 1 83 ? -8.655 -10.077 7.375 1.00 86.81 83 LYS A N 1
ATOM 697 C CA . LYS A 1 83 ? -9.380 -9.609 6.186 1.00 86.81 83 LYS A CA 1
ATOM 698 C C . LYS A 1 83 ? -8.963 -8.193 5.808 1.00 86.81 83 LYS A C 1
ATOM 700 O O . LYS A 1 83 ? -8.710 -7.952 4.636 1.00 86.81 83 LYS A O 1
ATOM 705 N N . LEU A 1 84 ? -8.847 -7.288 6.783 1.00 86.75 84 LEU A N 1
ATOM 706 C CA . LEU A 1 84 ? -8.367 -5.923 6.544 1.00 86.75 84 LEU A CA 1
ATOM 707 C C . LEU A 1 84 ? -6.959 -5.925 5.921 1.00 86.75 84 LEU A C 1
ATOM 709 O O . LEU A 1 84 ? -6.734 -5.217 4.943 1.00 86.75 84 LEU A O 1
ATOM 713 N N . ALA A 1 85 ? -6.060 -6.780 6.419 1.00 88.69 85 ALA A N 1
ATOM 714 C CA . ALA A 1 85 ? -4.722 -6.957 5.855 1.00 88.69 85 ALA A CA 1
ATOM 715 C C . ALA A 1 85 ? -4.781 -7.425 4.396 1.00 88.69 85 ALA A C 1
ATOM 717 O O . ALA A 1 85 ? -4.086 -6.875 3.546 1.00 88.69 85 ALA A O 1
ATOM 718 N N . GLY A 1 86 ? -5.658 -8.387 4.091 1.00 90.75 86 GLY A N 1
ATOM 719 C CA . GLY A 1 86 ? -5.885 -8.850 2.722 1.00 90.75 86 GLY A CA 1
ATOM 720 C C . GLY A 1 86 ? -6.404 -7.747 1.795 1.00 90.75 86 GLY A C 1
ATOM 721 O O . GLY A 1 86 ? -5.895 -7.598 0.688 1.00 90.75 86 GLY A O 1
ATOM 722 N N . TYR A 1 87 ? -7.366 -6.934 2.247 1.00 89.62 87 TYR A N 1
ATOM 723 C CA . TYR A 1 87 ? -7.874 -5.798 1.465 1.00 89.62 87 TYR A CA 1
ATOM 724 C C . TYR A 1 87 ? -6.800 -4.734 1.227 1.00 89.62 87 TYR A C 1
ATOM 726 O O . TYR A 1 87 ? -6.677 -4.251 0.104 1.00 89.62 87 TYR A O 1
ATOM 734 N N . MET A 1 88 ? -6.005 -4.395 2.247 1.00 87.81 88 MET A N 1
ATOM 735 C CA . MET A 1 88 ? -4.874 -3.478 2.085 1.00 87.81 88 MET A CA 1
ATOM 736 C C . MET A 1 88 ? -3.877 -3.998 1.063 1.00 87.81 88 MET A C 1
ATOM 738 O O . MET A 1 88 ? -3.523 -3.264 0.144 1.00 87.81 88 MET A O 1
ATOM 742 N N . LEU A 1 89 ? -3.473 -5.263 1.178 1.00 91.25 89 LEU A N 1
ATOM 743 C CA . LEU A 1 89 ? -2.517 -5.869 0.262 1.00 91.25 89 LEU A CA 1
ATOM 744 C C . LEU A 1 89 ? -3.053 -5.898 -1.170 1.00 91.25 89 LEU A C 1
ATOM 746 O O . LEU A 1 89 ? -2.333 -5.540 -2.096 1.00 91.25 89 LEU A O 1
ATOM 750 N N . LEU A 1 90 ? -4.319 -6.271 -1.363 1.00 92.44 90 LEU A N 1
ATOM 751 C CA . LEU A 1 90 ? -4.930 -6.344 -2.688 1.00 92.44 90 LEU A CA 1
ATOM 752 C C . LEU A 1 90 ? -4.994 -4.959 -3.335 1.00 92.44 90 LEU A C 1
ATOM 754 O O . LEU A 1 90 ? -4.494 -4.778 -4.441 1.00 92.44 90 LEU A O 1
ATOM 758 N N . VAL A 1 91 ? -5.561 -3.971 -2.640 1.00 90.94 91 VAL A N 1
ATOM 759 C CA . VAL A 1 91 ? -5.737 -2.620 -3.189 1.00 90.94 91 VAL A CA 1
ATOM 760 C C . VAL A 1 91 ? -4.391 -1.974 -3.503 1.00 90.94 91 VAL A C 1
ATOM 762 O O . VAL A 1 91 ? -4.201 -1.452 -4.599 1.00 90.94 91 VAL A O 1
ATOM 765 N N . THR A 1 92 ? -3.441 -2.036 -2.570 1.00 90.62 92 THR A N 1
ATOM 766 C CA . THR A 1 92 ? -2.112 -1.441 -2.769 1.00 90.62 92 THR A CA 1
ATOM 767 C C . THR A 1 92 ? -1.351 -2.132 -3.907 1.00 90.62 92 THR A C 1
ATOM 769 O O . THR A 1 92 ? -0.731 -1.452 -4.721 1.00 90.62 92 THR A O 1
ATOM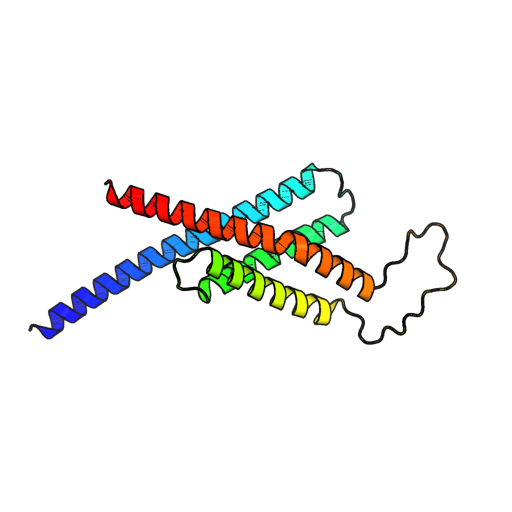 772 N N . THR A 1 93 ? -1.466 -3.461 -4.038 1.00 92.38 93 THR A N 1
ATOM 773 C CA . THR A 1 93 ? -0.849 -4.223 -5.139 1.00 92.38 93 THR A CA 1
ATOM 774 C C . THR A 1 93 ? -1.476 -3.887 -6.488 1.00 92.38 93 THR A C 1
ATOM 776 O O . THR A 1 93 ? -0.751 -3.712 -7.461 1.00 92.38 93 THR A O 1
ATOM 779 N N . VAL A 1 94 ? -2.803 -3.747 -6.569 1.00 93.44 94 VAL A N 1
ATOM 780 C CA . VAL A 1 94 ? -3.475 -3.350 -7.818 1.00 93.44 94 VAL A CA 1
ATOM 781 C C . VAL A 1 94 ? -3.004 -1.970 -8.271 1.00 93.44 94 VAL A C 1
ATOM 783 O O . VAL A 1 94 ? -2.662 -1.803 -9.439 1.00 93.44 94 VAL A O 1
ATOM 786 N N . ILE A 1 95 ? -2.927 -0.999 -7.355 1.00 91.06 95 ILE A N 1
ATOM 787 C CA . ILE A 1 95 ? -2.421 0.343 -7.679 1.00 91.06 95 ILE A CA 1
ATOM 788 C C . ILE A 1 95 ? -0.966 0.260 -8.155 1.00 91.06 95 ILE A C 1
ATOM 790 O O . ILE A 1 95 ? -0.631 0.854 -9.178 1.00 91.06 95 ILE A O 1
ATOM 794 N N . LEU A 1 96 ? -0.114 -0.504 -7.461 1.00 90.62 96 LEU A N 1
ATOM 795 C CA . LEU A 1 96 ? 1.281 -0.688 -7.859 1.00 90.62 96 LEU A CA 1
ATOM 796 C C . LEU A 1 96 ? 1.392 -1.271 -9.273 1.00 90.62 96 LEU A C 1
ATOM 798 O O . LEU A 1 96 ? 2.129 -0.731 -10.090 1.00 90.62 96 LEU A O 1
ATOM 802 N N . VAL A 1 97 ? 0.657 -2.343 -9.574 1.00 92.00 97 VAL A N 1
ATOM 803 C CA . VAL A 1 97 ? 0.666 -2.986 -10.897 1.00 92.00 97 VAL A CA 1
ATOM 804 C C . VAL A 1 97 ? 0.239 -1.991 -11.977 1.00 92.00 97 VAL A C 1
ATOM 806 O O . VAL A 1 97 ? 0.922 -1.873 -12.988 1.00 92.00 97 VAL A O 1
ATOM 809 N N . ILE A 1 98 ? -0.826 -1.217 -11.752 1.00 91.62 98 ILE A N 1
ATOM 810 C CA . ILE A 1 98 ? -1.270 -0.192 -12.710 1.00 91.62 98 ILE A CA 1
ATOM 811 C C . ILE A 1 98 ? -0.160 0.835 -12.972 1.00 91.62 98 ILE A C 1
ATOM 813 O O . ILE A 1 98 ? 0.107 1.166 -14.125 1.00 91.62 98 ILE A O 1
ATOM 817 N N . VAL A 1 99 ? 0.511 1.321 -11.925 1.00 90.19 99 VAL A N 1
ATOM 818 C CA . VAL A 1 99 ? 1.586 2.315 -12.065 1.00 90.19 99 VAL A CA 1
ATOM 819 C C . VAL A 1 99 ? 2.804 1.725 -12.782 1.00 90.19 99 VAL A C 1
ATOM 821 O O . VAL A 1 99 ? 3.329 2.341 -13.707 1.00 90.19 99 VAL A O 1
ATOM 824 N N . LEU A 1 100 ? 3.244 0.526 -12.395 1.00 91.00 100 LEU A N 1
ATOM 825 C CA . LEU A 1 100 ? 4.425 -0.107 -12.981 1.00 91.00 100 LEU A CA 1
ATOM 826 C C . LEU A 1 100 ? 4.209 -0.452 -14.455 1.00 91.00 100 LEU A C 1
ATOM 828 O O . LEU A 1 100 ? 5.030 -0.075 -15.284 1.00 91.00 100 LEU A O 1
ATOM 832 N N . PHE A 1 101 ? 3.098 -1.106 -14.798 1.00 89.38 101 PHE A N 1
ATOM 833 C CA . PHE A 1 101 ? 2.824 -1.511 -16.179 1.00 89.38 101 PHE A CA 1
ATOM 834 C C . PHE A 1 101 ? 2.348 -0.362 -17.075 1.00 89.38 101 PHE A C 1
ATOM 836 O O . PHE A 1 101 ? 2.512 -0.432 -18.291 1.00 89.38 101 PHE A O 1
ATOM 843 N N . GLY A 1 102 ? 1.771 0.694 -16.495 1.00 89.25 102 GLY A N 1
ATOM 844 C CA . GLY A 1 102 ? 1.338 1.876 -17.237 1.00 89.25 102 GLY A CA 1
ATOM 845 C C . GLY A 1 102 ? 2.468 2.849 -17.573 1.00 89.25 102 GLY A C 1
ATOM 846 O O . GLY A 1 102 ? 2.425 3.466 -18.633 1.00 89.25 102 GLY A O 1
ATOM 847 N N . PHE A 1 103 ? 3.463 2.998 -16.689 1.00 86.19 103 PHE A N 1
ATOM 848 C CA . PHE A 1 103 ? 4.483 4.048 -16.820 1.00 86.19 103 PHE A CA 1
ATOM 849 C C . PHE A 1 103 ? 5.922 3.546 -16.921 1.00 86.19 103 PHE A C 1
ATOM 851 O O . PHE A 1 103 ? 6.724 4.190 -17.591 1.00 86.19 103 PHE A O 1
ATOM 858 N N . LEU A 1 104 ? 6.280 2.463 -16.223 1.00 87.12 104 LEU A N 1
ATOM 859 C CA . LEU A 1 104 ? 7.669 1.994 -16.166 1.00 87.12 104 LEU A CA 1
ATOM 860 C C . LEU A 1 104 ? 7.936 0.842 -17.127 1.00 87.12 104 LEU A C 1
ATOM 862 O O . LEU A 1 104 ? 9.049 0.732 -17.622 1.00 87.12 104 LEU A O 1
ATOM 866 N N . TRP A 1 105 ? 6.955 -0.024 -17.365 1.00 90.94 105 TRP A N 1
ATOM 867 C CA . TRP A 1 105 ? 7.126 -1.188 -18.223 1.00 90.94 105 TRP A CA 1
ATOM 868 C C . TRP A 1 105 ? 7.309 -0.777 -19.681 1.00 90.94 105 TRP A C 1
ATOM 870 O O . TRP A 1 105 ? 6.479 -0.066 -20.251 1.00 90.94 105 TRP A O 1
ATOM 880 N N . ASP A 1 106 ? 8.382 -1.267 -20.290 1.00 89.00 106 ASP A N 1
ATOM 881 C CA . ASP A 1 106 ? 8.626 -1.103 -21.711 1.00 89.00 106 ASP A CA 1
ATOM 882 C C . ASP A 1 106 ? 7.966 -2.252 -22.478 1.00 89.00 106 ASP A C 1
ATOM 884 O O . ASP A 1 106 ? 8.447 -3.388 -22.524 1.00 89.00 106 ASP A O 1
ATOM 888 N N . TRP A 1 107 ? 6.823 -1.933 -23.082 1.00 88.38 107 TRP A N 1
ATOM 889 C CA . TRP A 1 107 ? 6.045 -2.854 -23.908 1.00 88.38 107 TRP A CA 1
ATOM 890 C C . TRP A 1 107 ? 6.708 -3.180 -25.251 1.00 88.38 107 TRP A C 1
ATOM 892 O O . TRP A 1 107 ? 6.277 -4.126 -25.910 1.00 88.38 107 TRP A O 1
ATOM 902 N N . HIS A 1 108 ? 7.717 -2.413 -25.669 1.00 86.19 108 HIS A N 1
ATOM 903 C CA . HIS A 1 108 ? 8.426 -2.607 -26.933 1.00 86.19 108 HIS A CA 1
ATOM 904 C C . HIS A 1 108 ? 9.838 -3.179 -26.746 1.00 86.19 108 HIS A C 1
ATOM 906 O O . HIS A 1 108 ? 10.621 -3.236 -27.694 1.00 86.19 108 HIS A O 1
ATOM 912 N N . ASP A 1 109 ? 10.168 -3.623 -25.535 1.00 81.25 109 ASP A N 1
ATOM 913 C CA . ASP A 1 109 ? 11.474 -4.191 -25.240 1.00 81.25 109 ASP A CA 1
ATOM 914 C C . ASP A 1 109 ? 11.713 -5.489 -26.032 1.00 81.25 109 ASP A C 1
ATOM 916 O O . ASP A 1 109 ? 11.013 -6.492 -25.879 1.00 81.25 109 ASP A O 1
ATOM 920 N N . ILE A 1 110 ? 12.735 -5.457 -26.886 1.00 78.19 110 ILE A N 1
ATOM 921 C CA . ILE A 1 110 ? 13.201 -6.585 -27.704 1.00 78.19 110 ILE A CA 1
ATOM 922 C C . ILE A 1 110 ? 14.373 -7.339 -27.052 1.00 78.19 110 ILE A C 1
ATOM 924 O O . ILE A 1 110 ? 14.949 -8.235 -27.669 1.00 78.19 110 ILE A O 1
ATOM 928 N N . GLY A 1 111 ? 14.762 -6.978 -25.823 1.00 71.06 111 GLY A N 1
ATOM 929 C CA . GLY A 1 111 ? 15.846 -7.614 -25.067 1.00 71.06 111 GLY A CA 1
ATOM 930 C C . GLY A 1 111 ? 17.256 -7.268 -25.561 1.00 71.06 111 GLY A C 1
ATOM 931 O O . GLY A 1 111 ? 18.243 -7.852 -25.105 1.00 71.06 111 GLY A O 1
ATOM 932 N N . GLY A 1 112 ? 17.377 -6.325 -26.499 1.00 73.25 112 GLY A N 1
ATOM 933 C CA . GLY A 1 112 ? 18.655 -5.877 -27.043 1.00 73.25 112 GLY A CA 1
ATOM 934 C C . GLY A 1 112 ? 19.411 -5.013 -26.038 1.00 73.25 112 GLY A C 1
ATOM 935 O O . GLY A 1 112 ? 19.061 -3.855 -25.826 1.00 73.25 112 GLY A O 1
ATOM 936 N N . ARG A 1 113 ? 20.475 -5.551 -25.430 1.00 75.62 113 ARG A N 1
ATOM 937 C CA . ARG A 1 113 ? 21.371 -4.756 -24.578 1.00 75.62 113 ARG A CA 1
ATOM 938 C C . ARG A 1 113 ? 22.356 -3.946 -25.430 1.00 75.62 113 ARG A C 1
ATOM 940 O O . ARG A 1 113 ? 22.811 -4.445 -26.461 1.00 75.62 113 ARG A O 1
ATOM 947 N N . PRO A 1 114 ? 22.744 -2.732 -25.002 1.00 75.62 114 PRO A N 1
ATOM 948 C CA . PRO A 1 114 ? 23.794 -1.991 -25.687 1.00 75.62 114 PRO A CA 1
ATOM 949 C C . PRO A 1 114 ? 25.096 -2.805 -25.657 1.00 75.62 114 PRO A C 1
ATOM 951 O O . PRO A 1 114 ? 25.492 -3.296 -24.604 1.00 75.62 114 PRO A O 1
ATOM 954 N N . ALA A 1 115 ? 25.771 -2.956 -26.797 1.00 72.00 115 ALA A N 1
ATOM 955 C CA . ALA A 1 115 ? 27.012 -3.736 -26.874 1.00 72.00 115 ALA A CA 1
ATOM 956 C C . ALA A 1 115 ? 28.231 -3.002 -26.276 1.00 72.00 115 ALA A C 1
ATOM 958 O O . ALA A 1 115 ? 29.217 -3.637 -25.915 1.00 72.00 115 ALA A O 1
ATOM 959 N N . ASN A 1 116 ? 28.155 -1.671 -26.146 1.00 72.00 116 ASN A N 1
ATOM 960 C CA . ASN A 1 116 ? 29.301 -0.803 -25.860 1.00 72.00 116 ASN A CA 1
ATOM 961 C C . ASN A 1 116 ? 29.034 0.085 -24.636 1.00 72.00 116 ASN A C 1
ATOM 963 O O . ASN A 1 116 ? 29.001 1.311 -24.756 1.00 72.00 116 ASN A O 1
ATOM 967 N N . LEU A 1 117 ? 28.788 -0.512 -23.468 1.00 73.19 117 LEU A N 1
ATOM 968 C CA . LEU A 1 117 ? 28.681 0.284 -22.248 1.00 73.19 117 LEU A CA 1
ATOM 969 C C . LEU A 1 117 ? 30.063 0.793 -21.820 1.00 73.19 117 LEU A C 1
ATOM 971 O O . LEU A 1 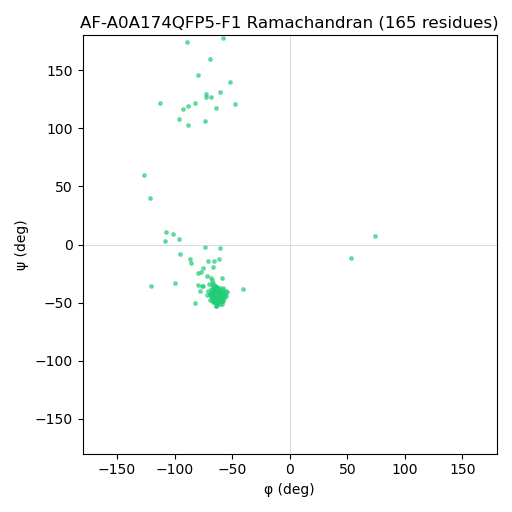117 ? 30.996 -0.009 -21.735 1.00 73.19 117 LEU A O 1
ATOM 975 N N . PRO A 1 118 ? 30.203 2.102 -21.546 1.00 75.81 118 PRO A N 1
ATOM 976 C CA . PRO A 1 118 ? 31.404 2.641 -20.930 1.00 75.81 118 PRO A CA 1
ATOM 977 C C . PRO A 1 118 ? 31.772 1.861 -19.647 1.00 75.81 118 PRO A C 1
ATOM 979 O O . PRO A 1 118 ? 30.885 1.496 -18.878 1.00 75.81 118 PRO A O 1
ATOM 982 N N . PRO A 1 119 ? 33.052 1.574 -19.371 1.00 68.31 119 PRO A N 1
ATOM 983 C CA . PRO A 1 119 ? 33.441 0.824 -18.172 1.00 68.31 119 PRO A CA 1
ATOM 984 C C . PRO A 1 119 ? 33.157 1.575 -16.855 1.00 68.31 119 PRO A C 1
ATOM 986 O O . PRO A 1 119 ? 33.189 0.972 -15.786 1.00 68.31 119 PRO A O 1
ATOM 989 N N . ASP A 1 120 ? 32.889 2.881 -16.921 1.00 72.88 120 ASP A N 1
ATOM 990 C CA . ASP A 1 120 ? 32.507 3.753 -15.807 1.00 72.88 120 ASP A CA 1
ATOM 991 C C . ASP A 1 120 ? 30.999 3.757 -15.511 1.00 72.88 120 ASP A C 1
ATOM 993 O O . ASP A 1 120 ? 30.595 4.154 -14.412 1.00 72.88 120 ASP A O 1
ATOM 997 N N . VAL A 1 121 ? 30.153 3.276 -16.431 1.00 65.56 121 VAL A N 1
ATOM 998 C CA . VAL A 1 121 ? 28.742 3.050 -16.112 1.00 65.56 121 VAL A CA 1
ATOM 999 C C . VAL A 1 121 ? 28.605 1.704 -15.404 1.00 65.56 121 VAL A C 1
ATOM 1001 O O . VAL A 1 121 ? 28.996 0.656 -15.912 1.00 65.56 121 VAL A O 1
ATOM 1004 N N . GLY A 1 122 ? 28.060 1.730 -14.185 1.00 64.94 122 GLY A N 1
ATOM 1005 C CA . GLY A 1 122 ? 27.710 0.509 -13.456 1.00 64.94 122 GLY A CA 1
ATOM 1006 C C . GLY A 1 122 ? 26.724 -0.371 -14.239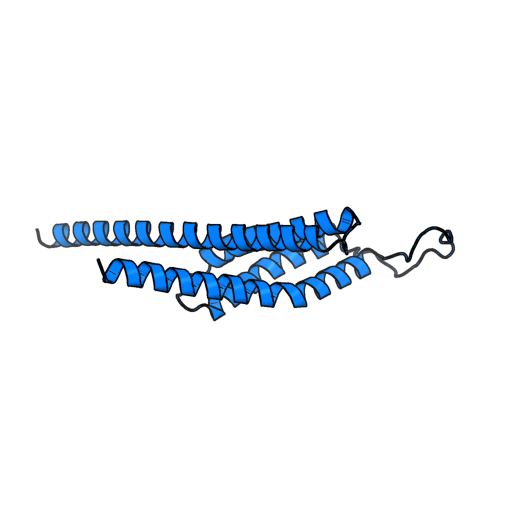 1.00 64.94 122 GLY A C 1
ATOM 1007 O O . GLY A 1 122 ? 26.258 -0.007 -15.316 1.00 64.94 122 GLY A O 1
ATOM 1008 N N . THR A 1 123 ? 26.372 -1.533 -13.683 1.00 71.94 123 THR A N 1
ATOM 1009 C CA . THR A 1 123 ? 25.457 -2.492 -14.322 1.00 71.94 123 THR A CA 1
ATOM 1010 C C . THR A 1 123 ? 24.194 -1.810 -14.855 1.00 71.94 123 THR A C 1
ATOM 1012 O O . THR A 1 123 ? 23.445 -1.188 -14.099 1.00 71.94 123 THR A O 1
ATOM 1015 N N . TYR A 1 124 ? 23.963 -1.935 -16.160 1.00 75.19 124 TYR A N 1
ATOM 1016 C CA . TYR A 1 124 ? 22.764 -1.429 -16.816 1.00 75.19 124 TYR A CA 1
ATOM 1017 C C . TYR A 1 124 ? 21.563 -2.296 -16.466 1.00 75.19 124 TYR A C 1
ATOM 1019 O O . TYR A 1 124 ? 21.611 -3.515 -16.620 1.00 75.19 124 TYR A O 1
ATOM 1027 N N . ILE A 1 125 ? 20.511 -1.643 -15.982 1.00 80.75 125 ILE A N 1
ATOM 1028 C CA . ILE A 1 125 ? 19.238 -2.256 -15.614 1.00 80.75 125 ILE A CA 1
ATOM 1029 C C . ILE A 1 125 ? 18.203 -1.735 -16.605 1.00 80.75 125 ILE A C 1
ATOM 1031 O O . ILE A 1 125 ? 18.010 -0.524 -16.718 1.00 80.75 125 ILE A O 1
ATOM 1035 N N . THR A 1 126 ? 17.556 -2.647 -17.323 1.00 86.75 126 THR A N 1
ATOM 1036 C CA . THR A 1 126 ? 16.435 -2.313 -18.210 1.00 86.75 126 THR A CA 1
ATOM 1037 C C . THR A 1 126 ? 15.206 -1.898 -17.400 1.00 86.75 126 THR A C 1
ATOM 1039 O O . THR A 1 126 ? 15.052 -2.257 -16.231 1.00 86.75 126 THR A O 1
ATOM 1042 N N . ASN A 1 127 ? 14.282 -1.180 -18.034 1.00 86.56 127 ASN A N 1
ATOM 1043 C CA . ASN A 1 127 ? 13.004 -0.817 -17.421 1.00 86.56 127 ASN A CA 1
ATOM 1044 C C . ASN A 1 127 ? 12.221 -2.047 -16.925 1.00 86.56 127 ASN A C 1
ATOM 1046 O O . ASN A 1 127 ? 11.677 -2.037 -15.821 1.00 86.56 127 ASN A O 1
ATOM 1050 N N . ASN A 1 128 ? 12.232 -3.134 -17.697 1.00 89.75 128 ASN A N 1
ATOM 1051 C CA . ASN A 1 128 ? 11.521 -4.367 -17.361 1.00 89.75 128 ASN A CA 1
ATOM 1052 C C . ASN A 1 128 ? 12.180 -5.112 -16.188 1.00 89.75 128 ASN A C 1
ATOM 1054 O O . ASN A 1 128 ? 11.483 -5.573 -15.281 1.00 89.75 128 ASN A O 1
ATOM 1058 N N . GLU A 1 129 ? 13.517 -5.161 -16.137 1.00 87.88 129 GLU A N 1
ATOM 1059 C CA . GLU A 1 129 ? 14.256 -5.673 -14.972 1.00 87.88 129 GLU A CA 1
ATOM 1060 C C . GLU A 1 129 ? 13.999 -4.814 -13.727 1.00 87.88 129 GLU A C 1
ATOM 1062 O O . GLU A 1 129 ? 13.787 -5.358 -12.641 1.00 87.88 129 GLU A O 1
ATOM 1067 N N . LEU A 1 130 ? 13.952 -3.484 -13.874 1.00 86.56 130 LEU A N 1
ATOM 1068 C CA . LEU A 1 130 ? 13.616 -2.576 -12.781 1.00 86.56 130 LEU A CA 1
ATOM 1069 C C . LEU A 1 130 ? 12.210 -2.866 -12.242 1.00 86.56 130 LEU A C 1
ATOM 1071 O O . LEU A 1 130 ? 12.056 -3.042 -11.036 1.00 86.56 130 LEU A O 1
ATOM 1075 N N . VAL A 1 131 ? 11.198 -2.983 -13.109 1.00 89.50 131 VAL A N 1
ATOM 1076 C CA . VAL A 1 131 ? 9.831 -3.362 -12.707 1.00 89.50 131 VAL A CA 1
ATOM 1077 C C . VAL A 1 131 ? 9.827 -4.703 -11.966 1.00 89.50 131 VAL A C 1
ATOM 1079 O O . VAL A 1 131 ? 9.201 -4.812 -10.910 1.00 89.50 131 VAL A O 1
ATOM 1082 N N . GLY A 1 132 ? 10.571 -5.699 -12.455 1.00 88.06 132 GLY A N 1
ATOM 1083 C CA . GLY A 1 132 ? 10.721 -6.994 -11.788 1.00 88.06 132 GLY A CA 1
ATOM 1084 C C . GLY A 1 132 ? 11.301 -6.878 -10.374 1.00 88.06 132 GLY A C 1
ATOM 1085 O O . GLY A 1 132 ? 10.745 -7.438 -9.428 1.00 88.06 132 GLY A O 1
ATOM 1086 N N . ILE A 1 133 ? 12.370 -6.095 -10.200 1.00 87.75 133 ILE A N 1
ATOM 1087 C C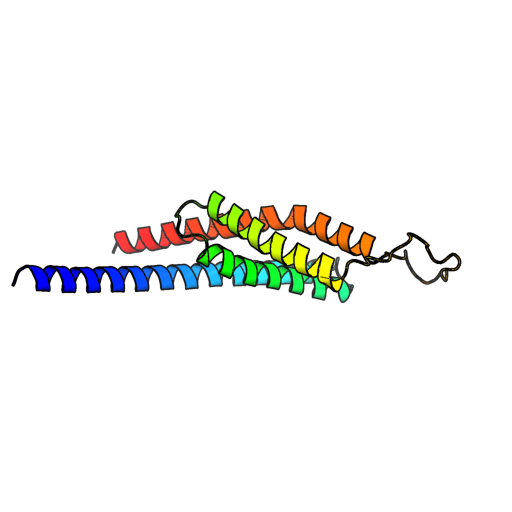A . ILE A 1 133 ? 12.982 -5.828 -8.888 1.00 87.75 133 ILE A CA 1
ATOM 1088 C C . ILE A 1 133 ? 11.981 -5.141 -7.947 1.00 87.75 133 ILE A C 1
ATOM 1090 O O . ILE A 1 133 ? 11.883 -5.512 -6.775 1.00 87.75 133 ILE A O 1
ATOM 1094 N N . LEU A 1 134 ? 11.208 -4.172 -8.446 1.00 87.94 134 LEU A N 1
ATOM 1095 C CA . LEU A 1 134 ? 10.205 -3.459 -7.650 1.00 87.94 134 LEU A CA 1
ATOM 1096 C C . LEU A 1 134 ? 9.068 -4.374 -7.187 1.00 87.94 134 LEU A C 1
ATOM 1098 O O . LEU A 1 134 ? 8.664 -4.298 -6.025 1.00 87.94 134 LEU A O 1
ATOM 1102 N N . ILE A 1 135 ? 8.589 -5.268 -8.055 1.00 90.50 135 ILE A N 1
ATOM 1103 C CA . ILE A 1 135 ? 7.575 -6.268 -7.697 1.00 90.50 135 ILE A CA 1
ATOM 1104 C C . ILE A 1 135 ? 8.128 -7.244 -6.653 1.00 90.50 135 ILE A C 1
ATOM 1106 O O . ILE A 1 135 ? 7.448 -7.529 -5.670 1.00 90.50 135 ILE A O 1
ATOM 1110 N N . LEU A 1 136 ? 9.364 -7.727 -6.816 1.00 89.50 136 LEU A N 1
ATOM 1111 C CA . LEU A 1 136 ? 9.994 -8.631 -5.847 1.00 89.50 136 LEU A CA 1
ATOM 1112 C C . LEU A 1 136 ? 10.126 -7.984 -4.465 1.00 89.50 136 LEU A C 1
ATOM 1114 O O . LEU A 1 136 ? 9.765 -8.595 -3.458 1.00 89.50 136 LEU A O 1
ATOM 1118 N N . LEU A 1 137 ? 10.588 -6.732 -4.415 1.00 86.19 137 LEU A N 1
ATOM 1119 C CA . LEU A 1 137 ? 10.674 -5.975 -3.169 1.00 86.19 137 LEU A CA 1
ATOM 1120 C C . LEU A 1 137 ? 9.289 -5.805 -2.529 1.00 86.19 137 LEU A C 1
ATOM 1122 O O . LEU A 1 137 ? 9.128 -5.995 -1.321 1.00 86.19 137 LEU A O 1
ATOM 1126 N N . TRP A 1 138 ? 8.276 -5.494 -3.340 1.00 88.31 138 TRP A N 1
ATOM 1127 C CA . TRP A 1 138 ? 6.899 -5.342 -2.882 1.00 88.31 138 TRP A CA 1
ATOM 1128 C C . TRP A 1 138 ? 6.330 -6.625 -2.275 1.00 88.31 138 TRP A C 1
ATOM 1130 O O . TRP A 1 138 ? 5.759 -6.577 -1.188 1.00 88.31 138 TRP A O 1
ATOM 1140 N N . VAL A 1 139 ? 6.523 -7.775 -2.925 1.00 90.00 139 VAL A N 1
ATOM 1141 C CA . VAL A 1 139 ? 6.024 -9.078 -2.448 1.00 90.00 139 VAL A CA 1
ATOM 1142 C C . VAL A 1 139 ? 6.569 -9.428 -1.061 1.00 90.00 139 VAL A C 1
ATOM 1144 O O . VAL A 1 139 ? 5.881 -10.095 -0.293 1.00 90.00 139 VAL A O 1
ATOM 1147 N N . ILE A 1 140 ? 7.763 -8.951 -0.704 1.00 86.62 140 ILE A N 1
ATOM 1148 C CA . ILE A 1 140 ? 8.355 -9.172 0.622 1.00 86.62 140 ILE A CA 1
ATOM 1149 C C . ILE A 1 140 ? 7.814 -8.161 1.641 1.00 86.62 140 ILE A C 1
ATOM 1151 O O . ILE A 1 140 ? 7.380 -8.535 2.730 1.00 86.62 140 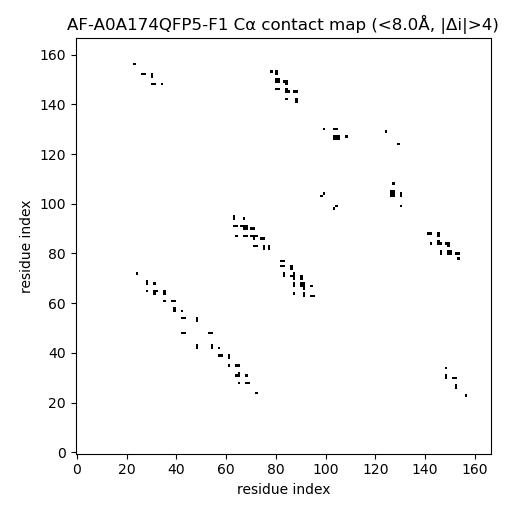ILE A O 1
ATOM 1155 N N . VAL A 1 141 ? 7.841 -6.871 1.303 1.00 84.06 141 VAL A N 1
ATOM 1156 C CA . VAL A 1 141 ? 7.559 -5.789 2.260 1.00 84.06 141 VAL A CA 1
ATOM 1157 C C . VAL A 1 141 ? 6.058 -5.631 2.516 1.00 84.06 141 VAL A C 1
ATOM 1159 O O . VAL A 1 141 ? 5.631 -5.427 3.657 1.00 84.06 141 VAL A O 1
ATOM 1162 N N . ALA A 1 142 ? 5.236 -5.746 1.473 1.00 87.19 142 ALA A N 1
ATOM 1163 C CA . ALA A 1 142 ? 3.823 -5.410 1.545 1.00 87.19 142 ALA A CA 1
ATOM 1164 C C . ALA A 1 142 ? 2.987 -6.326 2.459 1.00 87.19 142 ALA A C 1
ATOM 1166 O O . ALA A 1 142 ? 2.161 -5.794 3.210 1.00 87.19 142 ALA A O 1
ATOM 1167 N N . PRO A 1 143 ? 3.184 -7.662 2.481 1.00 88.88 143 PRO A N 1
ATOM 1168 C CA . PRO A 1 143 ? 2.487 -8.534 3.426 1.00 88.88 143 PRO A CA 1
ATOM 1169 C C . PRO A 1 143 ? 2.821 -8.209 4.880 1.00 88.88 143 PRO A C 1
ATOM 1171 O O . PRO A 1 143 ? 1.922 -8.162 5.719 1.00 88.88 143 PRO A O 1
ATOM 1174 N N . ILE A 1 144 ? 4.098 -7.940 5.175 1.00 87.81 144 ILE A N 1
ATOM 1175 C CA . ILE A 1 144 ? 4.563 -7.633 6.532 1.00 87.81 144 ILE A CA 1
ATOM 1176 C C . ILE A 1 144 ? 3.898 -6.345 7.020 1.00 87.81 144 ILE A C 1
ATOM 1178 O O . ILE A 1 144 ? 3.252 -6.347 8.068 1.00 87.81 144 ILE A O 1
ATOM 1182 N N . LEU A 1 145 ? 3.979 -5.268 6.232 1.00 84.81 145 LEU A N 1
ATOM 1183 C CA . LEU A 1 145 ? 3.362 -3.987 6.584 1.00 84.81 145 LEU A CA 1
ATOM 1184 C C . LEU A 1 145 ? 1.838 -4.094 6.706 1.00 84.81 145 LEU A C 1
ATOM 1186 O O . LEU A 1 145 ? 1.269 -3.602 7.680 1.00 84.81 145 LEU A O 1
ATOM 1190 N N . SER A 1 146 ? 1.174 -4.791 5.779 1.00 88.00 146 SER A N 1
ATOM 1191 C CA . SER A 1 146 ? -0.286 -4.972 5.812 1.00 88.00 146 SER A CA 1
ATOM 1192 C C . SER A 1 146 ? -0.742 -5.701 7.077 1.00 88.00 146 SER A C 1
ATOM 1194 O O . SER A 1 146 ? -1.739 -5.315 7.696 1.00 88.00 146 SER A O 1
ATOM 1196 N N . CYS A 1 147 ? -0.002 -6.731 7.495 1.00 89.31 147 CYS A N 1
ATOM 1197 C CA . CYS A 1 147 ? -0.260 -7.463 8.731 1.00 89.31 147 CYS A CA 1
ATOM 1198 C C . CYS A 1 147 ? -0.034 -6.590 9.968 1.00 89.31 147 CYS A C 1
ATOM 1200 O O . CYS A 1 147 ? -0.909 -6.544 10.833 1.00 89.31 147 CYS A O 1
ATOM 1202 N N . VAL A 1 148 ? 1.095 -5.876 10.042 1.00 87.81 148 VAL A N 1
ATOM 1203 C CA . VAL A 1 148 ? 1.444 -5.010 11.181 1.00 87.81 148 VAL A CA 1
ATOM 1204 C C . VAL A 1 148 ? 0.410 -3.903 11.364 1.00 87.81 148 VAL A C 1
ATOM 1206 O O . VAL A 1 148 ? -0.149 -3.781 12.454 1.00 87.81 148 VAL A O 1
ATOM 1209 N N . ILE A 1 149 ? 0.088 -3.153 10.304 1.00 85.88 149 ILE A N 1
ATOM 1210 C CA . ILE A 1 149 ? -0.902 -2.067 10.355 1.00 85.88 149 ILE A CA 1
ATOM 1211 C C . ILE A 1 149 ? -2.252 -2.625 10.810 1.00 85.88 149 ILE A C 1
ATOM 1213 O O . ILE A 1 149 ? -2.825 -2.142 11.782 1.00 85.88 149 ILE A O 1
ATOM 1217 N N . SER A 1 150 ? -2.736 -3.695 10.173 1.00 86.81 150 SER A N 1
ATOM 1218 C CA . SER A 1 150 ? -4.048 -4.269 10.501 1.00 86.81 150 SER A CA 1
ATOM 1219 C C . SER A 1 150 ? -4.124 -4.807 11.929 1.00 86.81 150 SER A C 1
ATOM 1221 O O . SER A 1 150 ? -5.165 -4.700 12.584 1.00 86.81 150 SER A O 1
ATOM 1223 N N . TYR A 1 151 ? -3.034 -5.396 12.418 1.00 87.56 151 TYR A N 1
ATOM 1224 C CA . TYR A 1 151 ? -2.951 -5.913 13.776 1.00 87.56 151 TYR A CA 1
ATOM 1225 C C . TYR A 1 151 ? -2.934 -4.782 14.809 1.00 87.56 151 TYR A C 1
ATOM 1227 O O . TYR A 1 151 ? -3.737 -4.805 15.743 1.00 87.56 151 TYR A O 1
ATOM 1235 N N . ILE A 1 152 ? -2.098 -3.758 14.605 1.00 86.50 152 ILE A N 1
ATOM 1236 C CA . ILE A 1 152 ? -2.033 -2.571 15.468 1.00 86.50 152 ILE A CA 1
ATOM 1237 C C . ILE A 1 152 ? -3.389 -1.861 15.500 1.00 86.50 152 ILE A C 1
ATOM 1239 O O . ILE A 1 152 ? -3.908 -1.592 16.581 1.00 86.50 152 ILE A O 1
ATOM 1243 N N . THR A 1 153 ? -4.022 -1.632 14.346 1.00 83.69 153 THR A N 1
ATOM 1244 C CA . THR A 1 153 ? -5.359 -1.024 14.283 1.00 83.69 153 THR A CA 1
ATOM 1245 C C . THR A 1 153 ? -6.371 -1.807 15.117 1.00 83.69 153 THR A C 1
ATOM 1247 O O . THR A 1 153 ? -7.121 -1.211 15.890 1.00 83.69 153 THR A O 1
ATOM 1250 N N . LYS A 1 154 ? -6.373 -3.144 15.028 1.00 85.44 154 LYS A N 1
ATOM 1251 C CA . LYS A 1 154 ? -7.259 -3.976 15.852 1.00 85.44 154 LYS A CA 1
ATOM 1252 C C . LYS A 1 154 ? -6.966 -3.816 17.347 1.00 85.44 154 LYS A C 1
ATOM 1254 O O . LYS A 1 154 ? -7.911 -3.692 18.124 1.00 85.44 154 LYS A O 1
ATOM 1259 N N . LEU A 1 155 ? -5.695 -3.828 17.753 1.00 85.62 155 LEU A N 1
ATOM 1260 C CA . LEU A 1 155 ? -5.313 -3.666 19.158 1.00 85.62 155 LEU A CA 1
ATOM 1261 C C . LEU A 1 155 ? -5.779 -2.323 19.723 1.00 85.62 155 LEU A C 1
ATOM 1263 O O . LEU A 1 155 ? -6.370 -2.291 20.800 1.00 85.62 155 LEU A O 1
ATOM 1267 N N . ILE A 1 156 ? -5.573 -1.233 18.985 1.00 82.62 156 ILE A N 1
ATOM 1268 C CA . ILE A 1 156 ? -5.943 0.103 19.454 1.00 82.62 156 ILE A CA 1
ATOM 1269 C C . ILE A 1 156 ? -7.471 0.255 19.528 1.00 82.62 156 ILE A C 1
ATOM 1271 O O . ILE A 1 156 ? -7.984 0.819 20.493 1.00 82.62 156 ILE A O 1
ATOM 1275 N N . ILE A 1 157 ? -8.222 -0.309 18.571 1.00 79.19 157 ILE A N 1
ATOM 1276 C CA . ILE A 1 157 ? -9.693 -0.326 18.635 1.00 79.19 157 ILE A CA 1
ATOM 1277 C C . ILE A 1 157 ? -10.180 -1.072 19.884 1.00 79.19 157 ILE A C 1
ATOM 1279 O O . ILE A 1 157 ? -11.057 -0.569 20.585 1.00 79.19 157 ILE A O 1
ATOM 1283 N N . ILE A 1 158 ? -9.616 -2.248 20.183 1.00 80.31 158 ILE A N 1
ATOM 1284 C CA . ILE A 1 158 ? -9.971 -3.016 21.387 1.00 80.31 158 ILE A CA 1
ATOM 1285 C C . ILE A 1 158 ? -9.650 -2.213 22.651 1.00 80.31 158 ILE A C 1
ATOM 1287 O O . ILE A 1 158 ? -10.482 -2.155 23.555 1.00 80.31 158 ILE A O 1
ATOM 1291 N N . TYR A 1 159 ? -8.479 -1.576 22.703 1.00 79.88 159 TYR A N 1
ATOM 1292 C CA . TYR A 1 159 ? -8.052 -0.788 23.855 1.00 79.88 159 TYR A CA 1
ATOM 1293 C C . TYR A 1 159 ? -8.990 0.400 24.113 1.00 79.88 159 TYR A C 1
ATOM 1295 O O . TYR A 1 159 ? -9.523 0.524 25.213 1.00 79.88 159 TYR A O 1
ATOM 1303 N N . HIS A 1 160 ? -9.288 1.209 23.091 1.00 72.44 160 HIS A N 1
ATOM 1304 C CA . HIS A 1 160 ? -10.186 2.360 23.234 1.00 72.44 160 HIS A CA 1
ATOM 1305 C C . HIS A 1 160 ? -11.631 1.973 23.565 1.00 72.44 160 HIS A C 1
ATOM 1307 O O . HIS A 1 160 ? -12.295 2.668 24.335 1.00 72.44 160 HIS A O 1
ATOM 1313 N N . VAL A 1 161 ? -12.146 0.878 22.997 1.00 69.06 161 VAL A N 1
ATOM 1314 C CA . VAL A 1 161 ? -13.495 0.396 23.334 1.00 69.06 161 VAL A CA 1
ATOM 1315 C C . VAL A 1 161 ? -13.536 -0.142 24.767 1.00 69.06 161 VAL A C 1
ATOM 1317 O O . VAL A 1 161 ? -14.485 0.148 25.492 1.00 69.06 161 VAL A O 1
ATOM 1320 N N . GLY A 1 162 ? -12.509 -0.882 25.196 1.00 65.81 162 GLY A N 1
ATOM 1321 C CA . GLY A 1 162 ? -12.412 -1.408 26.559 1.00 65.81 162 GLY A CA 1
ATOM 1322 C C . GLY A 1 162 ? -12.227 -0.323 27.623 1.00 65.81 162 GLY A C 1
ATOM 1323 O O . GLY A 1 162 ? -12.766 -0.440 28.719 1.00 65.81 162 GLY A O 1
ATOM 1324 N N . GLU A 1 163 ? -11.513 0.755 27.301 1.00 63.53 163 GLU A N 1
ATOM 1325 C CA . GLU A 1 163 ? -11.371 1.929 28.168 1.00 63.53 163 GLU A CA 1
ATOM 1326 C C . GLU A 1 163 ? -12.707 2.664 28.341 1.00 63.53 163 GLU A C 1
ATOM 1328 O O . GLU A 1 163 ? -13.114 2.943 29.466 1.00 63.53 163 GLU A O 1
ATOM 1333 N N . LYS A 1 164 ? -13.453 2.876 27.249 1.00 57.69 164 LYS A N 1
ATOM 1334 C CA . LYS A 1 164 ? -14.773 3.526 27.289 1.00 57.69 164 LYS A CA 1
ATOM 1335 C C . LYS A 1 164 ? -15.846 2.704 28.018 1.00 57.69 164 LYS A C 1
ATOM 1337 O O . LYS A 1 164 ? -16.864 3.258 28.395 1.00 57.69 164 LYS A O 1
ATOM 1342 N N . ALA A 1 165 ? -15.650 1.396 28.184 1.00 58.53 165 ALA A N 1
ATOM 1343 C CA . ALA A 1 165 ? -16.552 0.535 28.953 1.00 58.53 165 ALA A CA 1
ATOM 1344 C C . ALA A 1 165 ? -16.229 0.505 30.461 1.00 58.53 165 ALA A C 1
ATOM 1346 O O . ALA A 1 165 ? -17.023 -0.020 31.238 1.00 58.53 165 ALA A O 1
ATOM 1347 N N . ARG A 1 166 ? -15.060 1.020 30.873 1.00 51.59 166 ARG A N 1
ATOM 1348 C CA . ARG A 1 166 ? -14.634 1.104 32.282 1.00 51.59 166 ARG A CA 1
ATOM 1349 C C . ARG A 1 166 ? -14.922 2.454 32.946 1.00 51.59 166 ARG A C 1
ATOM 1351 O O . ARG A 1 166 ? -14.741 2.555 34.157 1.00 51.59 166 ARG A O 1
ATOM 1358 N N . HIS A 1 167 ? -15.351 3.449 32.176 1.00 42.66 167 HIS A N 1
ATOM 1359 C CA . HIS A 1 167 ? -15.766 4.776 32.633 1.00 42.66 167 HIS A CA 1
ATOM 1360 C C . HIS A 1 167 ? -17.244 4.992 32.321 1.00 42.66 167 HIS A C 1
ATOM 1362 O O . HIS A 1 167 ? -17.904 5.674 33.132 1.00 42.66 167 HIS A O 1
#

Organism: NCBI:txid47678

Radius of gyration: 22.4 Å; Cα contacts (8 Å, |Δi|>4): 90; chains: 1; bounding box: 81×20×60 Å

Nearest PDB structures (foldseek):
  8wdf-assembly1_A  TM=3.132E-01  e=3.471E+00  Pseudomonas aeruginosa PAO1

Secondary structure (DSSP, 8-state):
-HHHHHHHHHHHHHHHHHHHHHHHHHHHHHHHHHHHHHHHHHHHHTSTT-SHHHHHHHHHHHHHHHHHHHHHHHH---S-HHHHHHHHHHHHHHHHHHHIIIII--TT------S---TTS-----HHHHHHHHHHHHHHHHHHHHHHHHHHHHHHHHHHHHHHTT-

Foldseek 3Di:
DVVVVVVVVVVVVVVVVVVVLVVLLVVLLVLLVVLLVVQLVVCVPVVPPPDPVVSVVSVVLSVLLNVQLNVLSVVDPDLDLVSSLVSSLVSSVVVLCCCLVVPQDDPPDPVDDDPDDDPPDPDDAHSNNVSVVSVVVCVVPSSVSSNVSSVVSSVVSCVVVVVVVVD